Protein AF-A0A9P0YBT2-F1 (afdb_monomer_lite)

Foldseek 3Di:
DFFQADLDQFWTWDADPVRFIKIFGFHRQPPPDDGGDDTPPVRTPDIGGDDPDDLRVLLSVLVNPADPVLLVVQVVVVVVCVVPDPDDDDPCSSNVSSVVSRVVVVVVD

Secondary structure (DSSP, 8-state):
-EEEEEEETTEEEEE-TT--EEEEE-TTTTTT--TTPBP-GGG--EEEEPPSSHHHHHHHHHHHHS-HHHHHHHHHHHHHHHHHSSSPPPTTHHHHHHHHHHHHHHHH-

pLDDT: mean 88.22, std 6.44, range [65.75, 96.12]

Structure (mmCIF, N/CA/C/O backbone):
data_AF-A0A9P0YBT2-F1
#
_entry.id   AF-A0A9P0YBT2-F1
#
loop_
_atom_site.group_PDB
_atom_site.id
_atom_site.type_symbol
_atom_site.label_atom_id
_atom_site.label_alt_id
_atom_site.label_comp_id
_atom_site.label_asym_id
_atom_site.label_entity_id
_atom_site.label_seq_id
_atom_site.pdbx_PDB_ins_code
_atom_site.Cartn_x
_atom_site.Cartn_y
_atom_site.Cartn_z
_atom_site.occupancy
_atom_site.B_iso_or_equiv
_atom_site.auth_seq_id
_atom_site.auth_comp_id
_atom_site.auth_asym_id
_atom_site.auth_atom_id
_atom_site.pdbx_PDB_model_num
ATOM 1 N N . MET A 1 1 ? -4.367 -9.640 13.548 1.00 88.75 1 MET A N 1
ATOM 2 C CA . MET A 1 1 ? -3.670 -8.345 13.826 1.00 88.75 1 MET A CA 1
ATOM 3 C C . MET A 1 1 ? -4.641 -7.341 14.470 1.00 88.75 1 MET A C 1
ATOM 5 O O . MET A 1 1 ? -5.844 -7.532 14.303 1.00 88.75 1 MET A O 1
ATOM 9 N N . LYS A 1 2 ? -4.184 -6.300 15.194 1.00 94.19 2 LYS A N 1
ATOM 10 C CA . LYS A 1 2 ? -5.074 -5.265 15.784 1.00 94.19 2 LYS A CA 1
ATOM 11 C C . LYS A 1 2 ? -4.978 -3.933 15.044 1.00 94.19 2 LYS A C 1
ATOM 13 O O . LYS A 1 2 ? -3.876 -3.518 14.701 1.00 94.19 2 LYS A O 1
ATOM 18 N N . ILE A 1 3 ? -6.105 -3.250 14.849 1.00 95.06 3 ILE A N 1
ATOM 19 C CA . ILE A 1 3 ? -6.161 -1.913 14.246 1.00 95.06 3 ILE A CA 1
ATOM 20 C C . ILE A 1 3 ? -5.536 -0.903 15.208 1.00 95.06 3 ILE A C 1
ATOM 22 O O . ILE A 1 3 ? -6.028 -0.703 16.314 1.00 95.06 3 ILE A O 1
ATOM 26 N N . ALA A 1 4 ? -4.474 -0.235 14.775 1.00 92.88 4 ALA A N 1
ATOM 27 C CA . ALA A 1 4 ? -3.897 0.907 15.472 1.00 92.88 4 ALA A CA 1
ATOM 28 C C . ALA A 1 4 ? -4.606 2.207 15.069 1.00 92.88 4 ALA A C 1
ATOM 30 O O . ALA A 1 4 ? -5.017 2.994 15.923 1.00 92.88 4 ALA A O 1
ATOM 31 N N . LYS A 1 5 ? -4.811 2.406 13.762 1.00 91.31 5 LYS A N 1
ATOM 32 C CA . LYS A 1 5 ? -5.423 3.613 13.195 1.00 91.31 5 LYS A CA 1
ATOM 33 C C . LYS A 1 5 ? -6.241 3.266 11.958 1.00 91.31 5 LYS A C 1
ATOM 35 O O . LYS A 1 5 ? -5.836 2.425 11.165 1.00 91.31 5 LYS A O 1
ATOM 40 N N . ILE A 1 6 ? -7.366 3.944 11.765 1.00 91.56 6 ILE A N 1
ATOM 41 C CA . ILE A 1 6 ? -8.156 3.855 10.533 1.00 91.56 6 ILE A CA 1
ATOM 42 C C . ILE A 1 6 ? -7.774 5.042 9.654 1.00 91.56 6 ILE A C 1
ATOM 44 O O . ILE A 1 6 ? -7.863 6.184 10.103 1.00 91.56 6 ILE A O 1
ATOM 48 N N . LEU A 1 7 ? -7.302 4.773 8.434 1.00 87.94 7 LEU A N 1
ATOM 49 C CA . LEU A 1 7 ? -6.947 5.817 7.468 1.00 87.94 7 LEU A CA 1
ATOM 50 C C . LEU A 1 7 ? -8.158 6.166 6.599 1.00 87.94 7 LEU A C 1
ATOM 52 O O . LEU A 1 7 ? -8.467 7.337 6.418 1.00 87.94 7 LEU A O 1
ATOM 56 N N . ASN A 1 8 ? -8.876 5.149 6.115 1.00 87.69 8 ASN A N 1
ATOM 57 C CA . ASN A 1 8 ? -10.179 5.287 5.464 1.00 87.69 8 ASN A CA 1
ATOM 58 C C . ASN A 1 8 ? -10.963 3.956 5.537 1.00 87.69 8 ASN A C 1
ATOM 60 O O . ASN A 1 8 ? -10.520 2.993 6.163 1.00 87.69 8 ASN A O 1
ATOM 64 N N . ASN A 1 9 ? -12.124 3.869 4.876 1.00 90.50 9 ASN A N 1
ATOM 65 C CA . ASN A 1 9 ? -12.966 2.661 4.882 1.00 90.50 9 ASN A CA 1
ATOM 66 C C . ASN A 1 9 ? -12.267 1.389 4.371 1.00 90.50 9 ASN A C 1
ATOM 68 O O . ASN A 1 9 ? -12.707 0.291 4.700 1.00 90.50 9 ASN A O 1
ATOM 72 N N . ASN A 1 10 ? -11.213 1.518 3.568 1.00 88.88 10 ASN A N 1
ATOM 73 C CA . ASN A 1 10 ? -10.511 0.406 2.930 1.00 88.88 10 ASN A CA 1
ATOM 74 C C . ASN A 1 10 ? -9.073 0.224 3.435 1.00 88.88 10 ASN A C 1
ATOM 76 O O . ASN A 1 10 ? -8.397 -0.715 3.022 1.00 88.88 10 ASN A O 1
ATOM 80 N N . ILE A 1 11 ? -8.573 1.133 4.274 1.00 89.81 11 ILE A N 1
ATOM 81 C CA . ILE A 1 11 ? -7.163 1.178 4.658 1.00 89.81 11 ILE A CA 1
ATOM 82 C C . ILE A 1 11 ? -7.050 1.441 6.152 1.00 89.81 11 ILE A C 1
ATOM 84 O O . ILE A 1 11 ? -7.566 2.432 6.676 1.00 89.81 11 ILE A O 1
ATOM 88 N N . VAL A 1 12 ? -6.327 0.560 6.835 1.00 92.38 12 VAL A N 1
ATOM 89 C CA . VAL A 1 12 ? -6.058 0.661 8.268 1.00 92.38 12 VAL A CA 1
ATOM 90 C C . VAL A 1 12 ? -4.585 0.396 8.537 1.00 92.38 12 VAL A C 1
ATOM 92 O O . VAL A 1 12 ? -3.940 -0.396 7.854 1.00 92.38 12 VAL A O 1
ATOM 95 N N . THR A 1 13 ? -4.051 1.039 9.561 1.00 91.44 13 THR A N 1
ATOM 96 C CA . THR A 1 13 ? -2.758 0.686 10.128 1.00 91.44 13 THR A CA 1
ATOM 97 C C . THR A 1 13 ? -2.974 -0.336 11.232 1.00 91.44 13 THR A C 1
ATOM 99 O O . THR A 1 13 ? -3.854 -0.157 12.078 1.00 91.44 13 THR A O 1
ATOM 102 N N . VAL A 1 14 ? -2.183 -1.403 11.235 1.00 93.00 14 VAL A N 1
ATOM 103 C CA . VAL A 1 14 ? -2.258 -2.489 12.212 1.00 93.00 14 VAL A CA 1
ATOM 104 C C . VAL A 1 14 ? -0.950 -2.649 12.957 1.00 93.00 14 VAL A C 1
ATOM 106 O O . VAL A 1 14 ? 0.117 -2.360 12.419 1.00 93.00 14 VAL A O 1
ATOM 109 N N . ILE A 1 15 ? -1.051 -3.172 14.173 1.00 91.44 15 ILE A N 1
ATOM 110 C CA . ILE A 1 15 ? 0.086 -3.656 14.948 1.00 91.44 15 ILE A CA 1
ATOM 111 C C . ILE A 1 15 ? -0.051 -5.176 15.104 1.00 91.44 15 ILE A C 1
ATOM 113 O O . ILE A 1 15 ? -1.133 -5.696 15.422 1.00 91.44 15 ILE A O 1
ATOM 117 N N . ASP A 1 16 ? 1.033 -5.896 14.818 1.00 87.38 16 ASP A N 1
ATOM 118 C CA . ASP A 1 16 ? 1.127 -7.346 15.003 1.00 87.38 16 ASP A CA 1
ATOM 119 C C . ASP A 1 16 ? 1.541 -7.729 16.443 1.00 87.38 16 ASP A C 1
ATOM 121 O O . ASP A 1 16 ? 1.775 -6.879 17.301 1.00 87.38 16 ASP A O 1
ATOM 125 N N . GLY A 1 17 ? 1.619 -9.032 16.736 1.00 84.12 17 GLY A N 1
ATOM 126 C CA . GLY A 1 17 ? 2.026 -9.525 18.061 1.00 84.12 17 GLY A CA 1
ATOM 127 C C . GLY A 1 17 ? 3.485 -9.225 18.438 1.00 84.12 17 GLY A C 1
ATOM 128 O O . GLY A 1 17 ? 3.835 -9.330 19.609 1.00 84.12 17 GLY A O 1
ATOM 129 N N . ASN A 1 18 ? 4.313 -8.826 17.470 1.00 85.94 18 ASN A N 1
ATOM 130 C CA . ASN A 1 18 ? 5.716 -8.453 17.649 1.00 85.94 18 ASN A CA 1
ATOM 131 C C . ASN A 1 18 ? 5.903 -6.927 17.712 1.00 85.94 18 ASN A C 1
ATOM 133 O O . ASN A 1 18 ? 7.033 -6.444 17.671 1.00 85.94 18 ASN A O 1
ATOM 137 N N . ASN A 1 19 ? 4.806 -6.171 17.818 1.00 83.00 19 ASN A N 1
ATOM 138 C CA . ASN A 1 19 ? 4.789 -4.714 17.845 1.00 83.00 19 ASN A CA 1
ATOM 139 C C . ASN A 1 19 ? 5.290 -4.051 16.544 1.00 83.00 19 ASN A C 1
ATOM 141 O O . ASN A 1 19 ? 5.728 -2.900 16.568 1.00 83.00 19 ASN A O 1
ATOM 145 N N . ASN A 1 20 ? 5.214 -4.754 15.407 1.00 85.06 20 ASN A N 1
ATOM 146 C CA . ASN A 1 20 ? 5.486 -4.167 14.098 1.00 85.06 20 ASN A CA 1
ATOM 147 C C . ASN A 1 20 ? 4.237 -3.481 13.555 1.00 85.06 20 ASN A C 1
ATOM 149 O O . ASN A 1 20 ? 3.146 -4.057 13.546 1.00 85.06 20 ASN A O 1
ATOM 153 N N . GLU A 1 21 ? 4.423 -2.271 13.040 1.00 86.44 21 GLU A N 1
ATOM 154 C CA . GLU A 1 21 ? 3.374 -1.507 12.380 1.00 86.44 21 GLU A CA 1
ATOM 155 C C . GLU A 1 21 ? 3.330 -1.834 10.879 1.00 86.44 21 GLU A C 1
ATOM 157 O O . GLU A 1 21 ? 4.355 -1.956 10.204 1.00 86.44 21 GLU A O 1
ATOM 162 N N . SER A 1 22 ? 2.133 -2.006 10.329 1.00 88.00 22 SER A N 1
ATOM 163 C CA . SER A 1 22 ? 1.926 -2.239 8.897 1.00 88.00 22 SER A CA 1
ATOM 164 C C . SER A 1 22 ? 0.667 -1.539 8.417 1.00 88.00 22 SER A C 1
ATOM 166 O O . SER A 1 22 ? -0.321 -1.464 9.143 1.00 88.00 22 SER A O 1
ATOM 168 N N . VAL A 1 23 ? 0.678 -1.044 7.183 1.00 88.00 23 VAL A N 1
ATOM 169 C CA . VAL A 1 23 ? -0.530 -0.523 6.536 1.00 88.00 23 VAL A CA 1
ATOM 170 C C . VAL A 1 23 ? -1.174 -1.644 5.741 1.00 88.00 23 VAL A C 1
ATOM 172 O O . VAL A 1 23 ? -0.528 -2.300 4.926 1.00 88.00 23 VAL A O 1
ATOM 175 N N . VAL A 1 24 ? -2.454 -1.873 5.987 1.00 90.00 24 VAL A N 1
ATOM 176 C CA . VAL A 1 24 ? -3.227 -2.957 5.397 1.00 90.00 24 VAL A CA 1
ATOM 177 C C . VAL A 1 24 ? -4.373 -2.364 4.604 1.00 90.00 24 VAL A C 1
ATOM 179 O O . VAL A 1 24 ? -5.034 -1.423 5.044 1.00 90.00 24 VAL A O 1
ATOM 182 N N . MET A 1 25 ? -4.593 -2.920 3.422 1.00 88.75 25 MET A N 1
ATOM 183 C CA . MET A 1 25 ? -5.582 -2.459 2.468 1.00 88.75 25 MET A CA 1
ATOM 184 C C . MET A 1 25 ? -6.475 -3.617 2.043 1.00 88.75 25 MET A C 1
ATOM 186 O O . MET A 1 25 ? -6.004 -4.729 1.793 1.00 88.75 25 MET A O 1
ATOM 190 N N . GLY A 1 26 ? -7.766 -3.329 1.954 1.00 87.69 26 GLY A N 1
ATOM 191 C CA . GLY A 1 26 ? -8.798 -4.291 1.616 1.00 87.69 26 GLY A CA 1
ATOM 192 C C . GLY A 1 26 ? -10.165 -3.630 1.553 1.00 87.69 26 GLY A C 1
ATOM 193 O O . GLY A 1 26 ? -10.431 -2.668 2.277 1.00 87.69 26 GLY A O 1
ATOM 194 N N . ARG A 1 27 ? -11.056 -4.113 0.689 1.00 87.88 27 ARG A N 1
ATOM 195 C CA . ARG A 1 27 ? -12.395 -3.527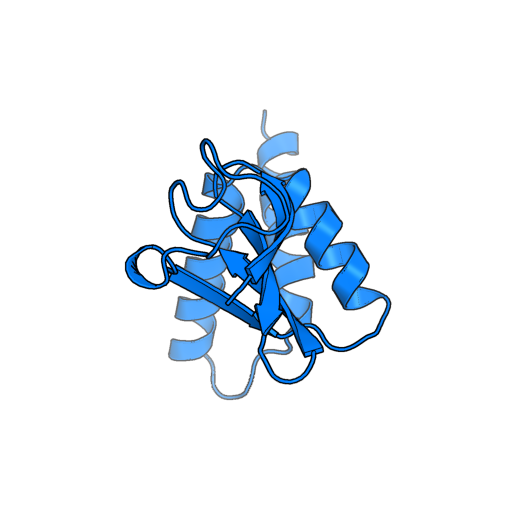 0.568 1.00 87.88 27 ARG A CA 1
ATOM 196 C C . ARG A 1 27 ? -13.155 -3.595 1.899 1.00 87.88 27 ARG A C 1
ATOM 198 O O . ARG A 1 27 ? -13.421 -4.674 2.414 1.00 87.88 27 ARG A O 1
ATOM 205 N N . GLY A 1 28 ? -13.554 -2.437 2.425 1.00 88.69 28 GLY A N 1
ATOM 206 C CA . GLY A 1 28 ? -14.354 -2.327 3.649 1.00 88.69 28 GLY A CA 1
ATOM 207 C C . GLY A 1 28 ? -13.612 -2.661 4.948 1.00 88.69 28 GLY A C 1
ATOM 208 O O . GLY A 1 28 ? -14.258 -2.787 5.984 1.00 88.69 28 GLY A O 1
ATOM 209 N N . LEU A 1 29 ? -12.282 -2.782 4.923 1.00 91.69 29 LEU A N 1
ATOM 210 C CA . LEU A 1 29 ? -11.470 -3.203 6.070 1.00 91.69 29 LEU A CA 1
ATOM 211 C C . LEU A 1 29 ? -11.632 -2.303 7.313 1.00 91.69 29 LEU A C 1
ATOM 213 O O . LEU A 1 29 ? -11.618 -2.787 8.443 1.00 91.69 29 LEU A O 1
ATOM 217 N N . GLY A 1 30 ? -11.789 -0.994 7.102 1.00 90.75 30 GLY A N 1
ATOM 218 C CA . GLY A 1 30 ? -12.009 0.006 8.152 1.00 90.75 30 GLY A CA 1
ATOM 219 C C . GLY A 1 30 ? -13.484 0.350 8.384 1.00 90.75 30 GLY A C 1
ATOM 220 O O . GLY A 1 30 ? -13.803 1.130 9.280 1.00 90.75 30 GLY A O 1
ATOM 221 N N . PHE A 1 31 ? -14.405 -0.201 7.589 1.00 92.81 31 PHE A N 1
ATOM 222 C CA . PHE A 1 31 ? -15.817 0.156 7.665 1.00 92.81 31 PHE A CA 1
ATOM 223 C C . PHE A 1 31 ? -16.450 -0.362 8.965 1.00 92.81 31 PHE A C 1
ATOM 225 O O . PHE A 1 31 ? -16.450 -1.561 9.235 1.00 92.81 31 PHE A O 1
ATOM 232 N N . LYS A 1 32 ? -17.018 0.553 9.765 1.00 93.19 32 LYS A N 1
ATOM 233 C CA . LYS A 1 32 ? -17.609 0.273 11.093 1.00 93.19 32 LYS A CA 1
ATOM 234 C C . LYS A 1 32 ? -16.641 -0.369 12.103 1.00 93.19 32 LYS A C 1
ATOM 236 O O . LYS A 1 32 ? -17.088 -1.024 13.043 1.00 93.19 32 LYS A O 1
ATOM 241 N N . LYS A 1 33 ? -15.334 -0.186 11.919 1.00 94.75 33 LYS A N 1
ATOM 242 C CA . LYS A 1 33 ? -14.299 -0.607 12.871 1.00 94.75 33 LYS A CA 1
ATOM 243 C C . LYS A 1 33 ? -13.821 0.570 13.716 1.00 94.75 33 LYS A C 1
ATOM 245 O O . LYS A 1 33 ? -14.042 1.724 13.356 1.00 94.75 33 LYS A O 1
ATOM 250 N N . HIS A 1 34 ? -13.130 0.266 14.809 1.00 94.38 34 HIS A N 1
ATOM 251 C CA . HIS A 1 34 ? -12.457 1.237 15.669 1.00 94.38 34 HIS A CA 1
ATOM 252 C C . HIS A 1 34 ? -11.020 0.794 15.977 1.00 94.38 34 HIS A C 1
ATOM 254 O O . HIS A 1 34 ? -10.657 -0.375 15.829 1.00 94.38 34 HIS A O 1
ATOM 260 N N . SER A 1 35 ? -10.181 1.734 16.422 1.00 94.12 35 SER A N 1
ATOM 261 C CA . SER A 1 35 ? -8.858 1.399 16.959 1.00 94.12 35 SER A CA 1
ATOM 262 C C . SER A 1 35 ? -8.984 0.406 18.118 1.00 94.12 35 SER A C 1
ATOM 264 O O . SER A 1 35 ? -9.813 0.575 19.007 1.00 94.12 35 SER A O 1
ATOM 266 N N . GLY A 1 36 ? -8.145 -0.627 18.106 1.00 93.19 36 GLY A N 1
ATOM 267 C CA . GLY A 1 36 ? -8.170 -1.748 19.045 1.00 93.19 36 GLY A CA 1
ATOM 268 C C . GLY A 1 36 ? -8.889 -2.993 18.518 1.00 93.19 36 GLY A C 1
ATOM 269 O O . GLY A 1 36 ? -8.584 -4.091 18.992 1.00 93.19 36 GLY A O 1
ATOM 270 N N . ASP A 1 37 ? -9.766 -2.855 17.518 1.00 95.81 37 ASP A N 1
ATOM 271 C CA . ASP A 1 37 ? -10.477 -3.990 16.927 1.00 95.81 37 ASP A CA 1
ATOM 272 C C . ASP A 1 37 ? -9.523 -4.944 16.201 1.00 95.81 37 ASP A C 1
ATOM 274 O O . ASP A 1 37 ? -8.466 -4.561 15.688 1.00 95.81 37 ASP A O 1
ATOM 278 N N . LEU A 1 38 ? -9.924 -6.213 16.111 1.00 94.25 38 LEU A N 1
ATOM 279 C CA . LEU A 1 38 ? -9.258 -7.172 15.238 1.00 94.25 38 LEU A CA 1
ATOM 280 C C . LEU A 1 38 ? -9.595 -6.873 13.775 1.00 94.25 38 LEU A C 1
ATOM 282 O O . LEU A 1 38 ? -10.761 -6.654 13.413 1.00 94.25 38 LEU A O 1
ATOM 286 N N . VAL A 1 39 ? -8.556 -6.907 12.942 1.00 92.88 39 VAL A N 1
ATOM 287 C CA . VAL A 1 39 ? -8.709 -6.906 11.488 1.00 92.88 39 VAL A CA 1
ATOM 288 C C . VAL A 1 39 ? -9.226 -8.262 11.037 1.00 92.88 39 VAL A C 1
ATOM 290 O O . VAL A 1 39 ? -8.735 -9.297 11.484 1.00 92.88 39 VAL A O 1
ATOM 293 N N . ASP A 1 40 ? -10.206 -8.237 10.140 1.00 92.88 40 ASP A N 1
ATOM 294 C CA . ASP A 1 40 ? -10.608 -9.420 9.393 1.00 92.88 40 ASP A CA 1
ATOM 295 C C . ASP A 1 40 ? -9.561 -9.698 8.312 1.00 92.88 40 ASP A C 1
ATOM 297 O O . ASP A 1 40 ? -9.461 -8.978 7.317 1.00 92.88 40 ASP A O 1
ATOM 301 N N . GLU A 1 41 ? -8.743 -10.723 8.538 1.00 91.12 41 GLU A N 1
ATOM 302 C CA . GLU A 1 41 ? -7.625 -11.057 7.657 1.00 91.12 41 GLU A CA 1
ATOM 303 C C . GLU A 1 41 ? -8.088 -11.569 6.283 1.00 91.12 41 GLU A C 1
ATOM 305 O O . GLU A 1 41 ? -7.324 -11.509 5.323 1.00 91.12 41 GLU A O 1
ATOM 310 N N . THR A 1 42 ? -9.352 -11.992 6.148 1.00 93.06 42 THR A N 1
ATOM 311 C CA . THR A 1 42 ? -9.919 -12.459 4.870 1.00 93.06 42 THR A CA 1
ATOM 312 C C . THR A 1 42 ? -10.193 -11.326 3.883 1.00 93.06 42 THR A C 1
ATOM 314 O O . THR A 1 42 ? -10.247 -11.557 2.676 1.00 93.06 42 THR A O 1
ATOM 317 N N . LEU A 1 43 ? -10.339 -10.098 4.385 1.00 90.25 43 LEU A N 1
ATOM 318 C CA . LEU A 1 43 ? -10.565 -8.903 3.574 1.00 90.25 43 LEU A CA 1
ATOM 319 C C . LEU A 1 43 ? -9.258 -8.248 3.120 1.00 90.25 43 LEU A C 1
ATOM 321 O O . LEU A 1 43 ? -9.297 -7.276 2.370 1.00 90.25 43 LEU A O 1
ATOM 325 N N . ILE A 1 44 ? -8.105 -8.740 3.580 1.00 91.12 44 ILE A N 1
ATOM 326 C CA . ILE A 1 44 ? -6.802 -8.164 3.257 1.00 91.12 44 ILE A CA 1
ATOM 327 C C . ILE A 1 44 ? -6.432 -8.505 1.814 1.00 91.12 44 ILE A C 1
ATOM 329 O O . ILE A 1 44 ? -6.191 -9.657 1.467 1.00 91.12 44 ILE A O 1
ATOM 333 N N . GLU A 1 45 ? -6.306 -7.473 0.988 1.00 86.19 45 GLU A N 1
ATOM 334 C CA . GLU A 1 45 ? -5.814 -7.587 -0.386 1.00 86.19 45 GLU A CA 1
ATOM 335 C C . GLU A 1 45 ? -4.314 -7.274 -0.458 1.00 86.19 45 GLU A C 1
ATOM 337 O O . GLU A 1 45 ? -3.576 -7.849 -1.260 1.00 86.19 45 GLU A O 1
ATOM 342 N N . ARG A 1 46 ? -3.841 -6.351 0.391 1.00 84.00 46 ARG A N 1
ATOM 343 C CA . ARG A 1 46 ? -2.464 -5.847 0.380 1.00 84.00 46 ARG A CA 1
ATOM 344 C C . ARG A 1 46 ? -1.967 -5.514 1.780 1.00 84.00 46 ARG A C 1
ATOM 346 O O . ARG A 1 46 ? -2.670 -4.884 2.565 1.00 84.00 46 ARG A O 1
ATOM 353 N N . VAL A 1 47 ? -0.707 -5.858 2.046 1.00 85.38 47 VAL A N 1
ATOM 354 C CA . VAL A 1 47 ? 0.019 -5.485 3.268 1.00 85.38 47 VAL A CA 1
ATOM 355 C C . VAL A 1 47 ? 1.293 -4.740 2.887 1.00 85.38 47 VAL A C 1
ATOM 357 O O . VAL A 1 47 ? 2.119 -5.247 2.127 1.00 85.38 47 VAL A O 1
ATOM 360 N N . PHE A 1 48 ? 1.463 -3.546 3.442 1.00 80.06 48 PHE A N 1
ATOM 361 C CA . PHE A 1 48 ? 2.669 -2.739 3.349 1.00 80.06 48 PHE A CA 1
ATOM 362 C C . PHE A 1 48 ? 3.347 -2.730 4.717 1.00 80.06 48 PHE A C 1
ATOM 364 O O . PHE A 1 48 ? 2.869 -2.099 5.661 1.00 80.06 48 PHE A O 1
ATOM 371 N N . VAL A 1 49 ? 4.461 -3.453 4.826 1.00 78.50 49 VAL A N 1
ATOM 372 C CA . VAL A 1 49 ? 5.271 -3.452 6.047 1.00 78.50 49 VAL A CA 1
ATOM 373 C C . VAL A 1 49 ? 5.995 -2.119 6.139 1.00 78.50 49 VAL A C 1
ATOM 375 O O . VAL A 1 49 ? 6.786 -1.769 5.258 1.00 78.50 49 VAL A O 1
ATOM 378 N N . MET A 1 50 ? 5.725 -1.380 7.209 1.00 70.19 50 MET A N 1
ATOM 379 C CA . MET A 1 50 ? 6.304 -0.063 7.410 1.00 70.19 50 MET A CA 1
ATOM 380 C C . MET A 1 50 ? 7.651 -0.205 8.105 1.00 70.19 50 MET A C 1
ATOM 382 O O . MET A 1 50 ? 7.755 -0.775 9.188 1.00 70.19 50 MET A O 1
ATOM 386 N N . LYS A 1 51 ? 8.704 0.333 7.489 1.00 69.44 51 LYS A N 1
ATOM 387 C CA . LYS A 1 51 ? 9.950 0.608 8.210 1.00 69.44 51 LYS A CA 1
ATOM 388 C C . LYS A 1 51 ? 9.879 2.037 8.745 1.00 69.44 51 LYS A C 1
ATOM 390 O O . LYS A 1 51 ? 9.421 2.909 8.004 1.00 69.44 51 LYS A O 1
ATOM 395 N N . PRO A 1 52 ? 10.326 2.310 9.980 1.00 65.75 52 PRO A N 1
ATOM 396 C CA . PRO A 1 52 ? 10.381 3.675 10.491 1.00 65.75 52 PRO A CA 1
ATOM 397 C C . PRO A 1 52 ? 11.150 4.585 9.520 1.00 65.75 52 PRO A C 1
ATOM 399 O O . PRO A 1 52 ? 12.256 4.238 9.103 1.00 65.75 52 PRO A O 1
ATOM 402 N N . GLY A 1 53 ? 10.557 5.716 9.125 1.00 71.06 53 GLY A N 1
ATOM 403 C CA . GLY A 1 53 ? 11.176 6.675 8.204 1.00 71.06 53 GLY A CA 1
ATOM 404 C C . GLY A 1 53 ? 10.179 7.565 7.455 1.00 71.06 53 GLY A C 1
ATOM 405 O O . GLY A 1 53 ? 8.978 7.325 7.462 1.00 71.06 53 GLY A O 1
ATOM 406 N N . GLU A 1 54 ? 10.688 8.588 6.772 1.00 69.25 54 GLU A N 1
ATOM 407 C CA . GLU A 1 54 ? 9.898 9.619 6.074 1.00 69.25 54 GLU A CA 1
ATOM 408 C C . GLU A 1 54 ? 8.996 9.061 4.955 1.00 69.25 54 GLU A C 1
ATOM 410 O O . GLU A 1 54 ? 7.840 9.461 4.815 1.00 69.25 54 GLU A O 1
ATOM 415 N N . LEU A 1 55 ? 9.482 8.064 4.206 1.00 70.56 55 LEU A N 1
ATOM 416 C CA . LEU A 1 55 ? 8.715 7.401 3.140 1.00 70.56 55 LEU A CA 1
ATOM 417 C C . LEU A 1 55 ? 7.430 6.739 3.662 1.00 70.56 55 LEU A C 1
ATOM 419 O O . LEU A 1 55 ? 6.420 6.705 2.963 1.00 70.56 55 LEU A O 1
ATOM 423 N N . THR A 1 56 ? 7.461 6.231 4.893 1.00 74.44 56 THR A N 1
ATOM 424 C CA . THR A 1 56 ? 6.312 5.604 5.554 1.00 74.44 56 THR A CA 1
ATOM 425 C C . THR A 1 56 ? 5.228 6.644 5.836 1.00 74.44 56 THR A C 1
ATOM 427 O O . THR A 1 56 ? 4.070 6.438 5.473 1.00 74.44 56 THR A O 1
ATOM 430 N N . SER A 1 57 ? 5.596 7.796 6.398 1.00 79.31 57 SER A N 1
ATOM 431 C CA . SER A 1 57 ? 4.645 8.882 6.659 1.00 79.31 57 SER A CA 1
ATOM 432 C C . SER A 1 57 ? 3.994 9.380 5.368 1.00 79.31 57 SER A C 1
ATOM 434 O O . SER A 1 57 ? 2.770 9.466 5.289 1.00 79.31 57 SER A O 1
ATOM 436 N N . ARG A 1 58 ? 4.792 9.592 4.313 1.00 81.69 58 ARG A N 1
ATOM 437 C CA . ARG A 1 58 ? 4.275 10.043 3.014 1.00 81.69 58 ARG A CA 1
ATOM 438 C C . ARG A 1 58 ? 3.324 9.035 2.368 1.00 81.69 58 ARG A C 1
ATOM 440 O O . ARG A 1 58 ? 2.335 9.424 1.754 1.00 81.69 58 ARG A O 1
ATOM 447 N N . LEU A 1 59 ? 3.605 7.737 2.498 1.00 80.06 59 LEU A N 1
ATOM 448 C CA . LEU A 1 59 ? 2.696 6.701 2.010 1.00 80.06 59 LEU A CA 1
ATOM 449 C C . LEU A 1 59 ? 1.354 6.748 2.753 1.00 80.06 59 LEU A C 1
ATOM 451 O O . LEU A 1 59 ? 0.314 6.635 2.116 1.00 80.06 59 LEU A O 1
ATOM 455 N N . GLN A 1 60 ? 1.353 6.940 4.076 1.00 81.00 60 GLN A N 1
ATOM 456 C CA . GLN A 1 60 ? 0.107 7.058 4.843 1.00 81.00 60 GLN A CA 1
ATOM 457 C C . GLN A 1 60 ? -0.730 8.270 4.414 1.00 81.00 60 GLN A C 1
ATOM 459 O O . GLN A 1 60 ? -1.943 8.129 4.271 1.00 81.00 60 GLN A O 1
ATOM 464 N N . GLU A 1 61 ? -0.094 9.421 4.174 1.00 83.12 61 GLU A N 1
ATOM 465 C CA . GLU A 1 61 ? -0.755 10.628 3.651 1.00 83.12 61 GLU A CA 1
ATOM 466 C C . GLU A 1 61 ? -1.432 10.341 2.306 1.00 83.12 61 GLU A C 1
ATOM 468 O O . GLU A 1 61 ? -2.651 10.478 2.185 1.00 83.12 61 GLU A O 1
ATOM 473 N N . ILE A 1 62 ? -0.669 9.816 1.341 1.00 82.75 62 ILE A N 1
ATOM 474 C CA . ILE A 1 62 ? -1.168 9.444 0.009 1.00 82.75 62 ILE A CA 1
ATOM 475 C C . ILE A 1 62 ? -2.373 8.505 0.102 1.00 82.75 62 ILE A C 1
ATOM 477 O O . ILE A 1 62 ? -3.382 8.711 -0.568 1.00 82.75 62 ILE A O 1
ATOM 481 N N . LEU A 1 63 ? -2.289 7.476 0.945 1.00 81.81 63 LEU A N 1
ATOM 482 C CA . LEU A 1 63 ? -3.365 6.500 1.100 1.00 81.81 63 LEU A CA 1
ATOM 483 C C . LEU A 1 63 ? -4.624 7.093 1.758 1.00 81.81 63 LEU A C 1
ATOM 485 O O . LEU A 1 63 ? -5.706 6.524 1.614 1.00 81.81 63 LEU A O 1
ATOM 489 N N . SER A 1 64 ? -4.502 8.209 2.480 1.00 81.75 64 SER A N 1
ATOM 490 C CA . SER A 1 64 ? -5.633 8.905 3.100 1.00 81.75 64 SER A CA 1
ATOM 491 C C . SER A 1 64 ? -6.307 9.928 2.180 1.00 81.75 64 SER A C 1
ATOM 493 O O . SER A 1 64 ? -7.517 10.116 2.284 1.00 81.75 64 SER A O 1
ATOM 495 N N . GLU A 1 65 ? -5.557 10.544 1.264 1.00 84.88 65 GLU A N 1
ATOM 496 C CA . GLU A 1 65 ? -6.047 11.618 0.388 1.00 84.88 65 GLU A CA 1
ATOM 497 C C . GLU A 1 65 ? -6.507 11.111 -0.983 1.00 84.88 65 GLU A C 1
ATOM 499 O O . GLU A 1 65 ? -7.484 11.610 -1.545 1.00 84.88 65 GLU A O 1
ATOM 504 N N . ILE A 1 66 ? -5.821 10.106 -1.533 1.00 87.62 66 ILE A N 1
ATOM 505 C CA . ILE A 1 66 ? -6.047 9.663 -2.909 1.00 87.62 66 ILE A CA 1
ATOM 506 C C . ILE A 1 66 ? -7.220 8.669 -2.969 1.00 87.62 66 ILE A C 1
ATOM 508 O O . ILE A 1 66 ? -7.284 7.731 -2.167 1.00 87.62 66 ILE A O 1
ATOM 512 N N . PRO A 1 67 ? -8.144 8.800 -3.945 1.00 88.44 67 PRO A N 1
ATOM 513 C CA . PRO A 1 67 ? -9.242 7.854 -4.110 1.00 88.44 67 PRO A CA 1
ATOM 514 C C . PRO A 1 67 ? -8.766 6.405 -4.274 1.00 88.44 67 PRO A C 1
ATOM 516 O O . PRO A 1 67 ? -7.822 6.115 -5.014 1.00 88.44 67 PRO A O 1
ATOM 519 N N . MET A 1 68 ? -9.487 5.471 -3.647 1.00 84.00 68 MET A N 1
ATOM 520 C CA . MET A 1 68 ? -9.150 4.041 -3.654 1.00 84.00 68 MET A CA 1
ATOM 521 C C . MET A 1 68 ? -9.020 3.457 -5.070 1.00 84.00 68 MET A C 1
ATOM 523 O O . MET A 1 68 ? -8.156 2.616 -5.325 1.00 84.00 68 MET A O 1
ATOM 527 N N . ASP A 1 69 ? -9.836 3.924 -6.012 1.00 88.75 69 ASP A N 1
ATOM 528 C CA . ASP A 1 69 ? -9.782 3.463 -7.401 1.00 88.75 69 ASP A CA 1
ATOM 529 C C 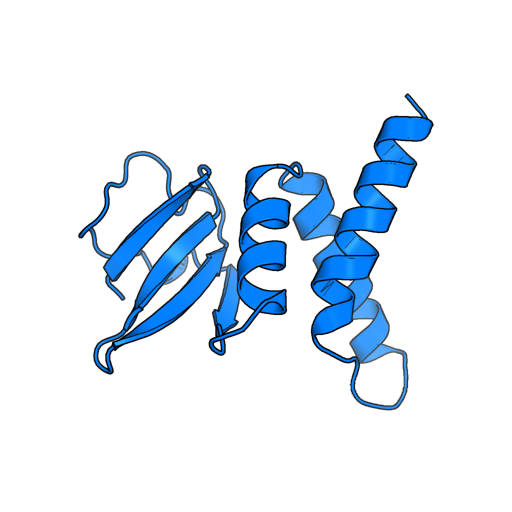. ASP A 1 69 ? -8.452 3.833 -8.072 1.00 88.75 69 ASP A C 1
ATOM 531 O O . ASP A 1 69 ? -7.896 3.041 -8.833 1.00 88.75 69 ASP A O 1
ATOM 535 N N . VAL A 1 70 ? -7.882 4.996 -7.739 1.00 91.62 70 VAL A N 1
ATOM 536 C CA . VAL A 1 70 ? -6.576 5.434 -8.252 1.00 91.62 70 VAL A CA 1
ATOM 537 C C . VAL A 1 70 ? -5.454 4.607 -7.630 1.00 91.62 70 VAL A C 1
ATOM 539 O O . VAL A 1 70 ? -4.566 4.138 -8.345 1.00 91.62 70 VAL A O 1
ATOM 542 N N . ILE A 1 71 ? -5.519 4.363 -6.318 1.00 88.19 71 ILE A N 1
ATOM 543 C CA . ILE A 1 71 ? -4.531 3.548 -5.600 1.00 88.19 71 ILE A CA 1
ATOM 544 C C . ILE A 1 71 ? -4.510 2.113 -6.144 1.00 88.19 71 ILE A C 1
ATOM 546 O O . ILE A 1 71 ? -3.456 1.599 -6.515 1.00 88.19 71 ILE A O 1
ATOM 550 N N . THR A 1 72 ? -5.675 1.470 -6.253 1.00 87.81 72 THR A N 1
ATOM 551 C CA . THR A 1 72 ? -5.786 0.084 -6.743 1.00 87.81 72 THR A CA 1
ATOM 552 C C . THR A 1 72 ? -5.429 -0.045 -8.222 1.00 87.81 72 THR A C 1
ATOM 554 O O . THR A 1 72 ? -4.822 -1.037 -8.627 1.00 87.81 72 THR A O 1
ATOM 557 N N . THR A 1 73 ? -5.753 0.957 -9.045 1.00 92.31 73 THR A N 1
ATOM 558 C CA . THR A 1 73 ? -5.321 0.994 -10.449 1.00 92.31 73 THR A CA 1
ATOM 559 C C . THR A 1 73 ? -3.805 1.116 -10.547 1.00 92.31 73 THR A C 1
ATOM 561 O O . THR A 1 73 ? -3.175 0.372 -11.299 1.00 92.31 73 THR A O 1
ATOM 564 N N . THR A 1 74 ? -3.201 1.991 -9.744 1.00 92.62 74 THR A N 1
ATOM 565 C CA . THR A 1 74 ? -1.745 2.154 -9.716 1.00 92.62 74 THR A CA 1
ATOM 566 C C . THR A 1 74 ? -1.044 0.885 -9.237 1.00 92.62 74 THR A C 1
ATOM 568 O O . THR A 1 74 ? -0.053 0.463 -9.830 1.00 92.62 74 THR A O 1
ATOM 571 N N . ASP A 1 75 ? -1.593 0.213 -8.226 1.00 89.06 75 ASP A N 1
ATOM 572 C CA . ASP A 1 75 ? -1.078 -1.069 -7.753 1.00 89.06 75 ASP A CA 1
ATOM 573 C C . ASP A 1 75 ? -1.062 -2.140 -8.859 1.00 89.06 75 ASP A C 1
ATOM 575 O O . ASP A 1 75 ? -0.059 -2.836 -9.036 1.00 89.06 75 ASP A O 1
ATOM 579 N N . LYS A 1 76 ? -2.128 -2.222 -9.668 1.00 92.56 76 LYS A N 1
ATOM 580 C CA . LYS A 1 76 ? -2.188 -3.114 -10.841 1.00 92.56 76 LYS A CA 1
ATOM 581 C C . LYS A 1 76 ? -1.132 -2.764 -11.891 1.00 92.56 76 LYS A C 1
ATOM 583 O O . LYS A 1 76 ? -0.519 -3.669 -12.454 1.00 92.56 76 LYS A O 1
ATOM 588 N N . ILE A 1 77 ? -0.883 -1.475 -12.136 1.00 95.12 77 ILE A N 1
ATOM 589 C CA . ILE A 1 77 ? 0.171 -1.023 -13.061 1.00 95.12 77 ILE A CA 1
ATOM 590 C C . ILE A 1 77 ? 1.552 -1.451 -12.546 1.00 95.12 77 ILE A C 1
ATOM 592 O O . ILE A 1 77 ? 2.354 -1.990 -13.308 1.00 95.12 77 ILE A O 1
ATOM 596 N N . ILE A 1 78 ? 1.825 -1.263 -11.251 1.00 92.12 78 ILE A N 1
ATOM 597 C CA . ILE A 1 78 ? 3.104 -1.645 -10.635 1.00 92.12 78 ILE A CA 1
ATOM 598 C C . ILE A 1 78 ? 3.296 -3.165 -10.670 1.00 92.12 78 ILE A C 1
ATOM 600 O O . ILE A 1 78 ? 4.403 -3.625 -10.946 1.00 92.12 78 ILE A O 1
ATOM 604 N N . LEU A 1 79 ? 2.246 -3.954 -10.419 1.00 91.06 79 LEU A N 1
ATOM 605 C CA . LEU A 1 79 ? 2.294 -5.414 -10.560 1.00 91.06 79 LEU A CA 1
ATOM 606 C C . LEU A 1 79 ? 2.656 -5.836 -11.978 1.00 91.06 79 LEU A C 1
ATOM 608 O O . LEU A 1 79 ? 3.604 -6.594 -12.165 1.00 91.06 79 LEU A O 1
ATOM 612 N N . LEU A 1 80 ? 1.958 -5.285 -12.970 1.00 95.00 80 LEU A N 1
ATOM 613 C CA . LEU A 1 80 ? 2.227 -5.584 -14.370 1.00 95.00 80 LEU A CA 1
ATOM 614 C C . LEU A 1 80 ? 3.668 -5.219 -14.756 1.00 95.00 80 LEU A C 1
ATOM 616 O O . LEU A 1 80 ? 4.328 -5.954 -15.489 1.00 95.00 80 LEU A O 1
ATOM 620 N N . ALA A 1 81 ? 4.181 -4.098 -14.243 1.00 94.75 81 ALA A N 1
ATOM 621 C CA . ALA A 1 81 ? 5.566 -3.696 -14.451 1.00 94.75 81 ALA A CA 1
ATOM 622 C C . ALA A 1 81 ? 6.556 -4.682 -13.809 1.00 94.75 81 ALA A C 1
ATOM 624 O O . ALA A 1 81 ? 7.551 -5.024 -14.441 1.00 94.75 81 ALA A O 1
ATOM 625 N N . LYS A 1 82 ? 6.279 -5.185 -12.598 1.00 91.38 82 LYS A N 1
ATOM 626 C CA . LYS A 1 82 ? 7.112 -6.208 -11.935 1.00 91.38 82 LYS A CA 1
ATOM 627 C C . LYS A 1 82 ? 7.150 -7.530 -12.700 1.00 91.38 82 LYS A C 1
ATOM 629 O O . LYS A 1 82 ? 8.173 -8.201 -12.671 1.00 91.38 82 LYS A O 1
ATOM 634 N N . GLU A 1 83 ? 6.057 -7.905 -13.357 1.00 93.81 83 GLU A N 1
ATOM 635 C CA . GLU A 1 83 ? 5.990 -9.128 -14.167 1.00 93.81 83 GLU A CA 1
ATOM 636 C C . GLU A 1 83 ? 6.740 -8.993 -15.496 1.00 93.81 83 GLU A C 1
ATOM 638 O O . GLU A 1 83 ? 7.309 -9.963 -15.991 1.00 93.81 83 GLU A O 1
ATOM 643 N N . ARG A 1 84 ? 6.736 -7.794 -16.090 1.00 95.44 84 ARG A N 1
ATOM 644 C CA . ARG A 1 84 ? 7.286 -7.558 -17.433 1.00 95.44 84 ARG A CA 1
ATOM 645 C C . ARG A 1 84 ? 8.725 -7.061 -17.447 1.00 95.44 84 ARG A C 1
ATOM 647 O O . ARG A 1 84 ? 9.414 -7.263 -18.444 1.00 95.44 84 ARG A O 1
ATOM 654 N N . LEU A 1 85 ? 9.165 -6.3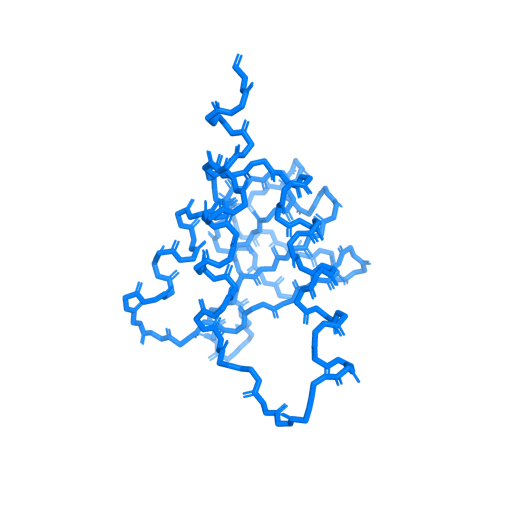62 -16.403 1.00 93.62 85 LEU A N 1
ATOM 655 C CA . LEU A 1 85 ? 10.484 -5.739 -16.364 1.00 93.62 85 LEU A CA 1
ATOM 656 C C . LEU A 1 85 ? 11.477 -6.611 -15.589 1.00 93.62 85 LEU A C 1
ATOM 658 O O . LEU A 1 85 ? 11.167 -7.060 -14.485 1.00 93.62 85 LEU A O 1
ATOM 662 N N . PRO A 1 86 ? 12.695 -6.820 -16.116 1.00 90.69 86 PRO A N 1
ATOM 663 C CA . PRO A 1 86 ? 13.740 -7.490 -15.363 1.00 90.69 86 PRO A CA 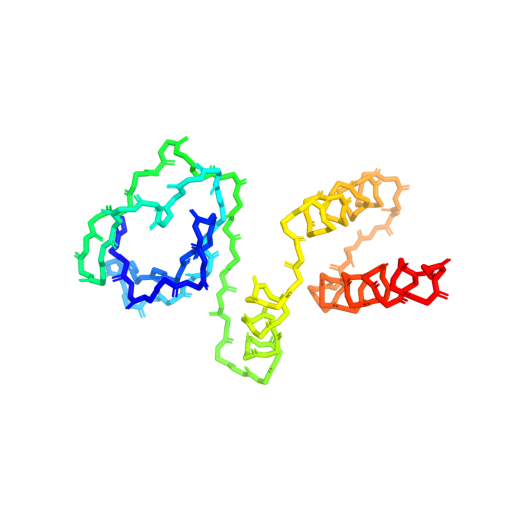1
ATOM 664 C C . PRO A 1 86 ? 14.191 -6.617 -14.182 1.00 90.69 86 PRO A C 1
ATOM 666 O O . PRO A 1 86 ? 14.409 -5.414 -14.322 1.00 90.69 86 PRO A O 1
ATOM 669 N N . GLY A 1 87 ? 14.389 -7.241 -13.019 1.00 88.25 87 GLY A N 1
ATOM 670 C CA . GLY A 1 87 ? 14.899 -6.583 -11.813 1.00 88.25 87 GLY A CA 1
ATOM 671 C C . GLY A 1 87 ? 13.834 -6.282 -10.755 1.00 88.25 87 GLY A C 1
ATOM 672 O O . GLY A 1 87 ? 12.660 -6.610 -10.892 1.00 88.25 87 GLY A O 1
ATOM 673 N N . LYS A 1 88 ? 14.267 -5.694 -9.634 1.00 86.50 88 LYS A N 1
ATOM 674 C CA . LYS A 1 88 ? 13.382 -5.338 -8.516 1.00 86.50 88 LYS A CA 1
ATOM 675 C C . LYS A 1 88 ? 13.036 -3.857 -8.583 1.00 86.50 88 LYS A C 1
ATOM 677 O O . LYS A 1 88 ? 13.928 -3.015 -8.532 1.00 86.50 88 LYS A O 1
ATOM 682 N N . LEU A 1 89 ? 11.744 -3.541 -8.623 1.00 87.06 89 LEU A N 1
ATOM 683 C CA . LEU A 1 89 ? 11.282 -2.167 -8.433 1.00 87.06 89 LEU A CA 1
ATOM 684 C C . LEU A 1 89 ? 11.488 -1.737 -6.977 1.00 87.06 89 LEU A C 1
ATOM 686 O O . LEU A 1 89 ? 11.217 -2.501 -6.045 1.00 87.06 89 LEU A O 1
ATOM 690 N N . GLN A 1 90 ? 11.947 -0.502 -6.783 1.00 85.94 90 GLN A N 1
ATOM 691 C CA . GLN A 1 90 ? 12.059 0.089 -5.454 1.00 85.94 90 GLN A CA 1
ATOM 692 C C . GLN A 1 90 ? 10.673 0.356 -4.859 1.00 85.94 90 GLN A C 1
ATOM 694 O O . GLN A 1 90 ? 9.737 0.694 -5.577 1.00 85.94 90 GLN A O 1
ATOM 699 N N . HIS A 1 91 ? 10.546 0.256 -3.534 1.00 78.44 91 HIS A N 1
ATOM 700 C CA . HIS A 1 91 ? 9.271 0.483 -2.840 1.00 78.44 91 HIS A CA 1
ATOM 701 C C . HIS A 1 91 ? 8.752 1.920 -3.003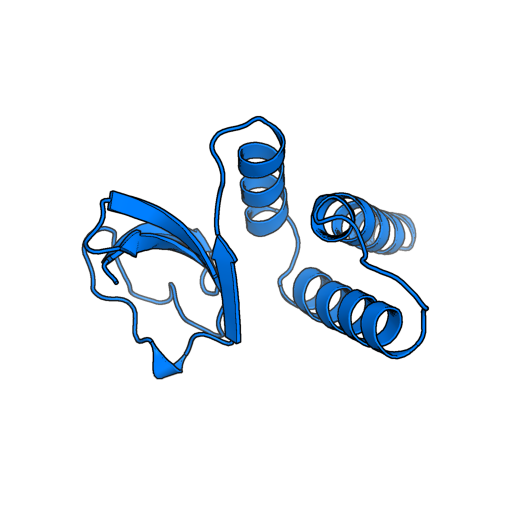 1.00 78.44 91 HIS A C 1
ATOM 703 O O . HIS A 1 91 ? 7.543 2.129 -3.008 1.00 78.44 91 HIS A O 1
ATOM 709 N N . SER A 1 92 ? 9.646 2.891 -3.215 1.00 84.44 92 SER A N 1
ATOM 710 C CA . SER A 1 92 ? 9.305 4.289 -3.505 1.00 84.44 92 SER A CA 1
ATOM 711 C C . SER A 1 92 ? 8.409 4.456 -4.737 1.00 84.44 92 SER A C 1
ATOM 713 O O . SER A 1 92 ? 7.672 5.435 -4.801 1.00 84.44 92 SER A O 1
ATOM 715 N N . VAL A 1 93 ? 8.397 3.490 -5.671 1.00 89.12 93 VAL A N 1
ATOM 716 C CA . VAL A 1 93 ? 7.534 3.530 -6.866 1.00 89.12 93 VAL A CA 1
ATOM 717 C C . VAL A 1 93 ? 6.046 3.576 -6.518 1.00 89.12 93 VAL A C 1
ATOM 719 O O . VAL A 1 93 ? 5.266 4.171 -7.250 1.00 89.12 93 VAL A O 1
ATOM 722 N N . TYR A 1 94 ? 5.648 2.983 -5.388 1.00 84.94 94 TYR A N 1
ATOM 723 C CA . TYR A 1 94 ? 4.261 3.019 -4.925 1.00 84.94 94 TYR A CA 1
ATOM 724 C C . TYR A 1 94 ? 3.822 4.426 -4.536 1.00 84.94 94 TYR A C 1
ATOM 726 O O . TYR A 1 94 ? 2.676 4.790 -4.764 1.00 84.94 94 TYR A O 1
ATOM 734 N N . ILE A 1 95 ? 4.734 5.219 -3.980 1.00 86.38 95 ILE A N 1
ATOM 735 C CA . ILE A 1 95 ? 4.475 6.605 -3.594 1.00 86.38 95 ILE A CA 1
ATOM 736 C C . ILE A 1 95 ? 4.462 7.463 -4.856 1.00 86.38 95 ILE A C 1
ATOM 738 O O . ILE A 1 95 ? 3.454 8.091 -5.165 1.00 86.38 95 ILE A O 1
ATOM 742 N N . SER A 1 96 ? 5.560 7.440 -5.617 1.00 90.94 96 SER A N 1
ATOM 743 C CA . SER A 1 96 ? 5.737 8.349 -6.749 1.00 90.94 96 SER A CA 1
ATOM 744 C C . SER A 1 96 ? 4.720 8.111 -7.859 1.00 90.94 96 SER A C 1
ATOM 746 O O . SER A 1 96 ? 4.143 9.067 -8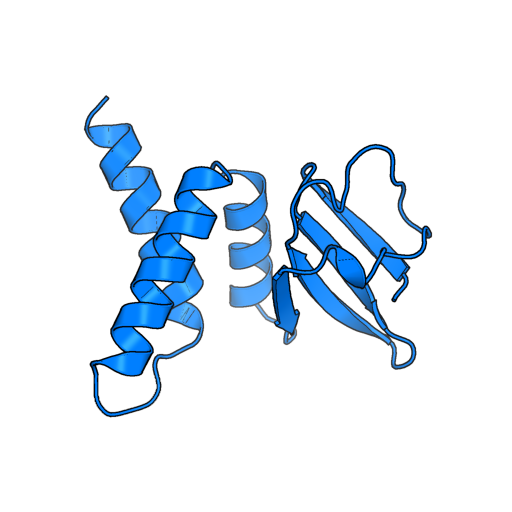.366 1.00 90.94 96 SER A O 1
ATOM 748 N N . LEU A 1 97 ? 4.453 6.856 -8.234 1.00 93.00 97 LEU A N 1
ATOM 749 C CA . LEU A 1 97 ? 3.525 6.580 -9.327 1.00 93.00 97 LEU A CA 1
ATOM 750 C C . LEU A 1 97 ? 2.076 6.877 -8.935 1.00 93.00 97 LEU A C 1
ATOM 752 O O . LEU A 1 97 ? 1.333 7.395 -9.763 1.00 93.00 97 LEU A O 1
ATOM 756 N N . THR A 1 98 ? 1.680 6.594 -7.690 1.00 91.38 98 THR A N 1
ATOM 757 C CA . THR A 1 98 ? 0.302 6.855 -7.239 1.00 91.38 98 THR A CA 1
ATOM 758 C C . THR A 1 98 ? 0.028 8.354 -7.204 1.00 91.38 98 THR A C 1
ATOM 760 O O . THR A 1 98 ? -0.997 8.794 -7.722 1.00 91.38 98 THR A O 1
ATOM 763 N N . ASP A 1 99 ? 0.976 9.137 -6.683 1.00 91.12 99 ASP A N 1
ATOM 764 C CA . ASP A 1 99 ? 0.921 10.602 -6.681 1.00 91.12 99 ASP A CA 1
ATOM 765 C C . ASP A 1 99 ? 0.860 11.163 -8.114 1.00 91.12 99 ASP A C 1
ATOM 767 O O . ASP A 1 99 ? -0.028 11.947 -8.451 1.00 91.12 99 ASP A O 1
ATOM 771 N N . HIS A 1 100 ? 1.724 10.674 -9.013 1.00 93.88 100 HIS A N 1
ATOM 772 C CA . HIS A 1 100 ? 1.717 11.077 -10.421 1.00 93.88 100 HIS A CA 1
ATOM 773 C C . HIS A 1 100 ? 0.407 10.742 -11.144 1.00 93.88 100 HIS A C 1
ATOM 775 O O . HIS A 1 100 ? -0.118 11.588 -11.871 1.00 93.88 100 HIS A O 1
ATOM 781 N N . CYS A 1 101 ? -0.125 9.528 -10.974 1.00 94.50 101 CYS A N 1
ATOM 782 C CA . CYS A 1 101 ? -1.383 9.116 -11.593 1.00 94.50 101 CYS A CA 1
ATOM 783 C C . CYS A 1 101 ? -2.554 9.951 -11.076 1.00 94.50 101 CYS A C 1
ATOM 785 O O . CYS A 1 101 ? -3.366 10.415 -11.876 1.00 94.50 101 CYS A O 1
ATOM 787 N N . HIS A 1 102 ? -2.622 10.182 -9.764 1.00 94.25 102 HIS A N 1
ATOM 788 C CA . HIS A 1 102 ? -3.657 11.019 -9.174 1.00 94.25 102 HIS A CA 1
ATOM 789 C C . HIS A 1 102 ? -3.602 12.447 -9.716 1.00 94.25 102 HIS A C 1
ATOM 791 O O . HIS A 1 102 ? -4.601 12.937 -10.238 1.00 94.25 102 HIS A O 1
ATOM 797 N N . PHE A 1 103 ? -2.427 13.078 -9.691 1.00 94.19 103 PHE A N 1
ATOM 798 C CA . PHE A 1 103 ? -2.265 14.442 -10.183 1.00 94.19 103 PHE A CA 1
ATOM 799 C C . PHE A 1 103 ? -2.573 14.565 -11.682 1.00 94.19 103 PHE A C 1
ATOM 801 O O . PHE A 1 103 ? -3.180 15.541 -12.120 1.00 94.19 103 PHE A O 1
ATOM 808 N N . ALA A 1 104 ? -2.197 13.567 -12.488 1.00 96.12 104 ALA A N 1
ATOM 809 C CA . ALA A 1 104 ? -2.527 13.541 -13.910 1.00 96.12 104 ALA A CA 1
ATOM 810 C C . ALA A 1 104 ? -4.044 13.467 -14.160 1.00 96.12 104 ALA A C 1
ATOM 812 O O . ALA A 1 104 ? -4.528 14.128 -15.078 1.00 96.12 104 ALA A O 1
ATOM 813 N N . ILE A 1 105 ? -4.775 12.698 -13.344 1.00 94.88 105 ILE A N 1
ATOM 814 C CA . ILE A 1 105 ? -6.240 12.607 -13.395 1.00 94.88 105 ILE A CA 1
ATOM 815 C C . ILE A 1 105 ? -6.874 13.935 -12.971 1.00 94.88 105 ILE A C 1
ATOM 817 O O . ILE A 1 105 ? -7.736 14.434 -13.687 1.00 94.88 105 ILE A O 1
ATOM 821 N N . GLU A 1 106 ? -6.436 14.526 -11.855 1.00 94.06 106 GLU A N 1
ATOM 822 C CA . GLU A 1 106 ? -6.969 15.810 -11.376 1.00 94.06 106 GLU A CA 1
ATOM 823 C C . GLU A 1 106 ? -6.728 16.944 -12.376 1.00 94.06 106 GLU A C 1
ATOM 825 O O . GLU A 1 106 ? -7.627 17.736 -12.623 1.00 94.06 106 GLU A O 1
ATOM 830 N N . ARG A 1 107 ? -5.557 16.993 -13.023 1.00 95.75 107 ARG A N 1
ATOM 831 C CA . ARG A 1 107 ? -5.241 18.017 -14.035 1.00 95.75 107 ARG A CA 1
ATOM 832 C C . ARG A 1 107 ? -6.084 17.904 -15.312 1.00 95.75 107 ARG A C 1
ATOM 834 O O . ARG A 1 107 ? -6.168 18.869 -16.063 1.00 95.75 107 ARG A O 1
ATOM 841 N N . HIS A 1 108 ? -6.605 16.719 -15.625 1.00 95.06 108 HIS A N 1
ATOM 842 C CA . HIS A 1 108 ? -7.418 16.511 -16.825 1.00 95.06 108 HIS A CA 1
ATOM 843 C C . HIS A 1 108 ? -8.892 16.894 -16.628 1.00 95.06 108 HIS A C 1
ATOM 845 O O . HIS A 1 108 ? -9.592 17.088 -17.621 1.00 95.06 108 HIS A O 1
ATOM 851 N N . LYS A 1 109 ? -9.352 16.968 -15.375 1.00 84.81 109 LYS A N 1
ATOM 852 C CA . LYS A 1 109 ? -10.697 17.433 -15.027 1.00 84.81 109 LYS A CA 1
ATOM 853 C C . LYS A 1 109 ? -10.833 18.935 -15.256 1.00 84.81 109 LYS A C 1
ATOM 855 O O . LYS A 1 109 ? -11.950 19.333 -15.649 1.00 84.81 109 LYS A O 1
#

InterPro domains:
  IPR004341 CAT RNA-binding domain [PF03123] (1-51)
  IPR004341 CAT RNA-binding domain [SM01061] (1-59)
  IPR036634 PRD domain superfamily [SSF63520] (59-109)
  IPR036650 CAT RNA-binding domain superfamily [G3DSA:2.30.24.10] (1-66)
  IPR036650 CAT RNA-binding domain superfamily [SSF50151] (1-53)
  IPR050661 BglG family transcriptional antiterminators [PTHR30185] (1-109)

Radius of gyration: 14.31 Å; chains: 1; bounding box: 32×30×36 Å

Sequence (109 aa):
MKIAKILNNNIVTVIDGNNNESVVMGRGLGFKKHSGDLVDETLIERVFVMKPGELTSRLQEILSEIPMDVITTTDKIILLAKERLPGKLQHSVYISLTDHCHFAIERHK

Organism: Klebsiella variicola (NCBI:txid244366)